Protein AF-A0A1R3HZH6-F1 (afdb_monomer_lite)

Organism: NCBI:txid93759

Sequence (83 aa):
MTEMTPGAGTLRVMFPDPPKRVRRPTYRLDDDYIAKYNKAVSIMKSLPFDDPRNFVRQATCTVNFAQEPTNNKTPMTIEAREL

Foldseek 3Di:
DDDPDPDPDDDDDDDDDDPDDDDDDPVPDDPVRVVVVVVVLVVLCPDDPPDCSRPVNVVVVVVCVVDDPDVDPDPPPPPPPDD

Secondary structure (DSSP, 8-state):
-----TTTT-PPP----PPP-PPPPGGG--HHHHHHHHHHHHHHHHS-TTSTTSHHHHHHHHHHHHS---S------------

pLDDT: mean 74.05, std 18.24, range [36.69, 95.31]

InterPr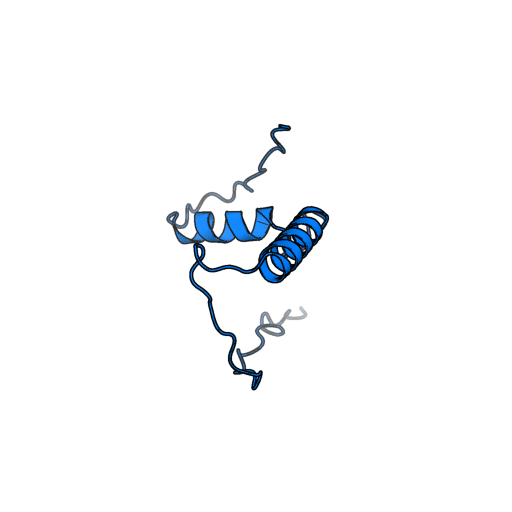o domains:
  IPR008922 Di-copper centre-containing domain superfamily [G3DSA:1.10.1280.10] (3-80)
  IPR008922 Di-copper centre-containing domain superfamily [SSF48056] (19-61)

Radius of gyration: 18.85 Å; chains: 1; bounding box: 30×34×56 Å

Structure (mmCIF, N/CA/C/O backbone):
data_AF-A0A1R3HZH6-F1
#
_entry.id   AF-A0A1R3HZH6-F1
#
loop_
_atom_site.group_PDB
_atom_site.id
_atom_site.type_symbol
_atom_site.label_atom_id
_atom_site.label_alt_id
_atom_site.label_comp_id
_atom_site.label_asym_id
_atom_site.label_entity_id
_atom_site.label_seq_id
_atom_site.pdbx_PDB_ins_code
_atom_site.Cartn_x
_atom_site.Cartn_y
_atom_site.Cartn_z
_atom_site.occupancy
_atom_site.B_iso_or_equiv
_atom_site.auth_seq_id
_atom_site.auth_comp_id
_atom_site.auth_asym_id
_atom_site.auth_atom_id
_atom_site.pdbx_PDB_model_num
ATOM 1 N N . MET A 1 1 ? -18.128 -17.272 42.145 1.00 36.69 1 MET A N 1
ATOM 2 C CA . MET A 1 1 ? -17.071 -16.313 41.764 1.00 36.69 1 MET A CA 1
ATOM 3 C C . MET A 1 1 ? -16.180 -17.032 40.770 1.00 36.69 1 MET A C 1
ATOM 5 O O . MET A 1 1 ? -15.344 -17.819 41.180 1.00 36.69 1 MET A O 1
ATOM 9 N N . THR A 1 2 ? -16.471 -16.893 39.478 1.00 43.62 2 THR A N 1
ATOM 10 C CA . THR A 1 2 ? -15.731 -17.575 38.408 1.00 43.62 2 THR A CA 1
ATOM 11 C C . THR A 1 2 ? -14.694 -16.592 37.890 1.00 43.62 2 THR A C 1
ATOM 13 O O . THR A 1 2 ? -15.059 -15.572 37.310 1.00 43.62 2 THR A O 1
ATOM 16 N N . GLU A 1 3 ? -13.420 -16.843 38.169 1.00 42.69 3 GLU A N 1
ATOM 17 C CA . GLU A 1 3 ? -12.324 -16.001 37.696 1.00 42.69 3 GLU A CA 1
ATOM 18 C C . GLU A 1 3 ? -12.218 -16.112 36.167 1.00 42.69 3 GLU A C 1
ATOM 20 O O . GLU A 1 3 ? -11.926 -17.175 35.623 1.00 42.69 3 GLU A O 1
ATOM 25 N N . MET A 1 4 ? -12.483 -15.013 35.454 1.00 41.28 4 MET A N 1
ATOM 26 C CA . MET A 1 4 ? -12.090 -14.870 34.053 1.00 41.28 4 MET A CA 1
ATOM 27 C C . MET A 1 4 ? -10.564 -14.783 34.016 1.00 41.28 4 MET A C 1
ATOM 29 O O . MET A 1 4 ? -9.997 -13.747 34.347 1.00 41.28 4 MET A O 1
ATOM 33 N N . THR A 1 5 ? -9.894 -15.867 33.632 1.00 52.16 5 THR A N 1
ATOM 34 C CA . THR A 1 5 ? -8.451 -15.875 33.370 1.00 52.16 5 THR A CA 1
ATOM 35 C C . THR A 1 5 ? -8.130 -14.872 32.248 1.00 52.16 5 THR A C 1
ATOM 37 O O . THR A 1 5 ? -8.526 -15.106 31.101 1.00 52.16 5 THR A O 1
ATOM 40 N N . PRO A 1 6 ? -7.414 -13.759 32.501 1.00 54.75 6 PRO A N 1
ATOM 41 C CA . PRO A 1 6 ? -7.049 -12.824 31.451 1.00 54.75 6 PRO A CA 1
ATOM 42 C C . PRO A 1 6 ? -5.754 -13.335 30.819 1.00 54.75 6 PRO A C 1
ATOM 44 O O . PRO A 1 6 ? -4.658 -13.003 31.256 1.00 54.75 6 PRO A O 1
ATOM 47 N N . GLY A 1 7 ? -5.855 -14.221 29.832 1.00 54.19 7 GLY A N 1
ATOM 48 C CA . GLY A 1 7 ? -4.638 -14.755 29.207 1.00 54.19 7 GLY A CA 1
ATOM 49 C C . GLY A 1 7 ? -4.816 -15.644 27.985 1.00 54.19 7 GLY A C 1
ATOM 50 O O . GLY A 1 7 ? -3.826 -16.019 27.363 1.00 54.19 7 GLY A O 1
ATOM 51 N N . ALA A 1 8 ? -6.046 -15.973 27.598 1.00 50.56 8 ALA A N 1
ATOM 52 C CA . ALA A 1 8 ? -6.305 -16.774 26.409 1.00 50.56 8 ALA A CA 1
ATOM 53 C C . ALA A 1 8 ? -6.374 -15.874 25.163 1.00 50.56 8 ALA A C 1
ATOM 55 O O . ALA A 1 8 ? -7.458 -15.471 24.752 1.00 50.56 8 ALA A O 1
ATOM 56 N N . GLY A 1 9 ? -5.236 -15.526 24.554 1.00 59.50 9 GLY A N 1
ATOM 57 C CA . GLY A 1 9 ? -5.300 -14.892 23.230 1.00 59.50 9 GLY A CA 1
ATOM 58 C C . GLY A 1 9 ? -4.020 -14.343 22.612 1.00 59.50 9 GLY A C 1
ATOM 59 O O . GLY A 1 9 ? -4.021 -14.056 21.416 1.00 59.50 9 GLY A O 1
ATOM 60 N N . THR A 1 10 ? -2.921 -14.199 23.354 1.00 60.50 10 THR A N 1
ATOM 61 C CA . THR A 1 10 ? -1.686 -13.659 22.764 1.00 60.50 10 THR A CA 1
ATOM 62 C C . THR A 1 10 ? -0.944 -14.757 22.009 1.00 60.50 10 THR A C 1
ATOM 64 O O . THR A 1 10 ? -0.125 -15.481 22.574 1.00 60.50 10 THR A O 1
ATOM 67 N N . LEU A 1 11 ? -1.246 -14.900 20.716 1.00 76.00 11 LEU A N 1
ATOM 68 C CA . LEU A 1 11 ? -0.492 -15.780 19.828 1.00 76.00 11 LEU A CA 1
ATOM 69 C C . LEU A 1 11 ? 0.965 -15.311 19.778 1.00 76.00 11 LEU A C 1
ATOM 71 O O . LEU A 1 11 ? 1.260 -14.170 19.417 1.00 76.00 11 LEU A O 1
ATOM 75 N N . ARG A 1 12 ? 1.887 -16.208 20.136 1.00 83.81 12 ARG A N 1
ATOM 76 C CA . ARG A 1 12 ? 3.320 -15.978 19.958 1.00 83.81 12 ARG A CA 1
ATOM 77 C C . ARG A 1 12 ? 3.600 -15.770 18.471 1.00 83.81 12 ARG A C 1
ATOM 79 O O . ARG A 1 12 ? 3.209 -16.597 17.650 1.00 83.81 12 ARG A O 1
ATOM 86 N N . VAL A 1 13 ? 4.315 -14.698 18.1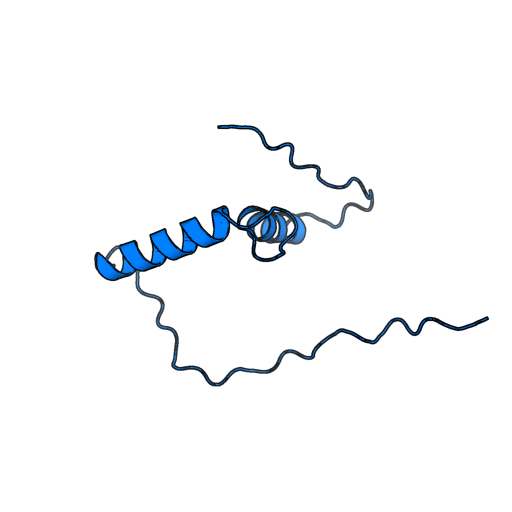33 1.00 82.88 13 VAL A N 1
ATOM 87 C CA . VAL A 1 13 ? 4.768 -14.453 16.759 1.00 82.88 13 VAL A CA 1
ATOM 88 C C . VAL A 1 13 ? 5.626 -15.635 16.299 1.00 82.88 13 VAL A C 1
ATOM 90 O O . VAL A 1 13 ? 6.615 -15.987 16.945 1.00 82.88 13 VAL A O 1
ATOM 93 N N . MET A 1 14 ? 5.231 -16.255 15.189 1.00 86.44 14 MET A N 1
ATOM 94 C CA . MET A 1 14 ? 6.006 -17.282 14.496 1.00 86.44 14 MET A CA 1
ATOM 95 C C . MET A 1 14 ? 6.592 -16.687 13.218 1.00 86.44 14 MET A C 1
ATOM 97 O O . MET A 1 14 ? 5.939 -15.882 12.551 1.00 86.44 14 MET A O 1
ATOM 101 N N . PHE A 1 15 ? 7.823 -17.067 12.881 1.00 81.94 15 PHE A N 1
ATOM 102 C CA . PHE A 1 15 ? 8.436 -16.665 11.620 1.00 81.94 15 PHE A CA 1
ATOM 103 C C . PHE A 1 15 ? 7.806 -17.485 10.491 1.00 81.94 15 PHE A C 1
ATOM 105 O O . PHE A 1 15 ? 7.843 -18.711 10.559 1.00 81.94 15 PHE A O 1
ATOM 112 N N . PRO A 1 16 ? 7.182 -16.846 9.490 1.00 84.38 16 PRO A N 1
ATOM 113 C CA . PRO A 1 16 ? 6.686 -17.573 8.335 1.00 84.38 16 PRO A CA 1
ATOM 114 C C . PRO A 1 16 ? 7.866 -17.929 7.411 1.00 84.38 16 PRO A C 1
ATOM 116 O O . PRO A 1 16 ? 8.826 -17.160 7.334 1.00 84.38 16 PRO A O 1
ATOM 119 N N . ASP A 1 17 ? 7.732 -19.006 6.627 1.00 87.00 17 ASP A N 1
ATOM 120 C CA . ASP A 1 17 ? 8.695 -19.418 5.585 1.00 87.00 17 ASP A CA 1
ATOM 121 C C . ASP A 1 17 ? 8.226 -19.079 4.142 1.00 87.00 17 ASP A C 1
ATOM 123 O O . ASP A 1 17 ? 8.122 -19.967 3.292 1.00 87.00 17 ASP A O 1
ATOM 127 N N . PRO A 1 18 ? 7.874 -17.819 3.801 1.00 83.25 18 PRO A N 1
ATOM 128 C CA . PRO A 1 18 ? 7.460 -17.461 2.454 1.00 83.25 18 PRO A CA 1
ATOM 129 C C . PRO A 1 18 ? 8.675 -17.210 1.543 1.00 83.25 18 PRO A C 1
ATOM 131 O O . PRO A 1 18 ? 9.780 -16.924 2.019 1.00 83.25 18 PRO A O 1
ATOM 134 N N . PRO A 1 19 ? 8.474 -17.186 0.212 1.00 86.94 19 PRO A N 1
ATOM 135 C CA . PRO A 1 19 ? 9.481 -16.652 -0.695 1.00 86.94 19 PRO A CA 1
ATOM 136 C C . PRO A 1 19 ? 9.858 -15.213 -0.304 1.00 86.94 19 PRO A C 1
ATOM 138 O O . PRO A 1 19 ? 9.009 -14.411 0.106 1.00 86.94 19 PRO A O 1
ATOM 141 N N . LYS A 1 20 ? 11.146 -14.873 -0.447 1.00 86.75 20 LYS A N 1
ATOM 142 C CA . LYS A 1 20 ? 11.677 -13.550 -0.087 1.00 86.75 20 LYS A CA 1
ATOM 143 C C . LYS A 1 20 ? 10.917 -12.448 -0.832 1.00 86.75 20 LYS A C 1
ATOM 145 O O . LYS A 1 20 ? 10.921 -12.384 -2.060 1.00 86.75 20 LYS A O 1
ATOM 150 N N . ARG A 1 21 ? 10.289 -11.541 -0.080 1.00 87.75 21 ARG A N 1
ATOM 151 C CA . ARG A 1 21 ? 9.576 -10.383 -0.638 1.00 87.75 21 ARG A CA 1
ATOM 152 C C . ARG A 1 21 ? 10.578 -9.284 -0.991 1.00 87.75 21 ARG A C 1
ATOM 154 O O . ARG A 1 21 ? 11.104 -8.618 -0.104 1.00 87.75 21 ARG A O 1
ATOM 161 N N . VAL A 1 22 ? 10.821 -9.082 -2.284 1.00 87.81 22 VAL A N 1
ATOM 162 C CA . VAL A 1 22 ? 11.710 -8.020 -2.780 1.00 87.81 22 VAL A CA 1
ATOM 163 C C . VAL A 1 22 ? 10.970 -6.683 -2.790 1.00 87.81 22 VAL A C 1
ATOM 165 O O . VAL A 1 22 ? 9.931 -6.547 -3.438 1.00 87.81 22 VAL A O 1
ATOM 168 N N . ARG A 1 23 ? 11.513 -5.681 -2.091 1.00 88.06 23 ARG A N 1
ATOM 169 C CA . ARG A 1 23 ? 11.058 -4.288 -2.196 1.00 88.06 23 ARG A CA 1
ATOM 170 C C . ARG A 1 23 ? 11.771 -3.633 -3.377 1.00 88.06 23 ARG A C 1
ATOM 172 O O . ARG A 1 23 ? 12.997 -3.571 -3.389 1.00 88.06 23 ARG A O 1
ATOM 179 N N . ARG A 1 24 ? 11.008 -3.184 -4.374 1.00 87.44 24 ARG A N 1
ATOM 180 C CA . ARG A 1 24 ? 11.542 -2.492 -5.556 1.00 87.44 24 ARG A CA 1
ATOM 181 C C . ARG A 1 24 ? 11.578 -0.977 -5.314 1.00 87.44 24 ARG A C 1
ATOM 183 O O . ARG A 1 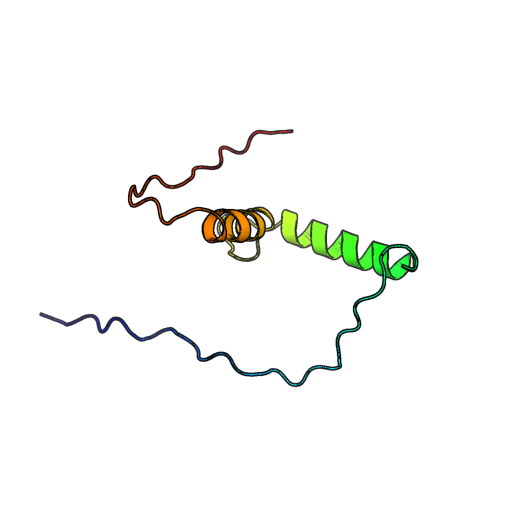24 ? 10.690 -0.470 -4.629 1.00 87.44 24 ARG A O 1
ATOM 190 N N . PRO A 1 25 ? 12.575 -0.254 -5.852 1.00 88.44 25 PRO A N 1
ATOM 191 C CA . PRO A 1 25 ? 12.607 1.200 -5.770 1.00 88.44 25 PRO A CA 1
ATOM 192 C C . PRO A 1 25 ? 11.455 1.810 -6.575 1.00 88.44 25 PRO A C 1
ATOM 194 O O . PRO A 1 25 ? 11.180 1.379 -7.694 1.00 88.44 25 PRO A O 1
ATOM 197 N N . THR A 1 26 ? 10.810 2.836 -6.016 1.00 85.62 26 THR A N 1
ATOM 198 C CA . THR A 1 26 ? 9.560 3.406 -6.546 1.00 85.62 26 THR A CA 1
ATOM 199 C C . THR A 1 26 ? 9.682 3.942 -7.973 1.00 85.62 26 THR A C 1
ATOM 201 O O . THR A 1 26 ? 8.745 3.827 -8.750 1.00 85.62 26 THR A O 1
ATOM 204 N N . TYR A 1 27 ? 10.842 4.487 -8.347 1.00 85.62 27 TYR A N 1
ATOM 205 C CA . TYR A 1 27 ? 11.067 5.069 -9.676 1.00 85.62 27 TYR A CA 1
ATOM 206 C C . TYR A 1 27 ? 11.308 4.032 -10.791 1.00 85.62 27 TYR A C 1
ATOM 208 O O . TYR A 1 27 ? 11.401 4.404 -11.954 1.00 85.62 27 TYR A O 1
ATOM 216 N N . ARG A 1 28 ? 11.456 2.742 -10.455 1.00 88.81 28 ARG A N 1
ATOM 217 C CA . ARG A 1 28 ? 11.701 1.637 -11.404 1.00 88.81 28 ARG A CA 1
ATOM 218 C C . ARG A 1 28 ? 10.607 0.570 -11.280 1.00 88.81 28 ARG A C 1
ATOM 220 O O . ARG A 1 28 ? 10.882 -0.628 -11.283 1.00 88.81 28 ARG A O 1
ATOM 227 N N . LEU A 1 29 ? 9.378 1.009 -11.031 1.00 87.50 29 LEU A N 1
ATOM 228 C CA . LEU A 1 29 ? 8.223 0.126 -10.946 1.00 87.50 29 LEU A CA 1
ATOM 229 C C . LEU A 1 29 ? 7.637 -0.081 -12.340 1.00 87.50 29 LEU A C 1
ATOM 231 O O . LEU A 1 29 ? 7.456 0.881 -13.076 1.00 87.50 29 LEU A O 1
ATOM 235 N N . ASP A 1 30 ? 7.330 -1.334 -12.662 1.00 91.38 30 ASP A N 1
ATOM 236 C CA . ASP A 1 30 ? 6.600 -1.692 -13.877 1.00 91.38 30 ASP A CA 1
ATOM 237 C C . ASP A 1 30 ? 5.106 -1.375 -13.693 1.00 91.38 30 ASP A C 1
ATOM 239 O O . ASP A 1 30 ? 4.588 -1.440 -12.569 1.00 91.38 30 ASP A O 1
ATOM 243 N N . ASP A 1 31 ? 4.394 -1.116 -14.790 1.00 91.62 31 ASP A N 1
ATOM 244 C CA . ASP A 1 31 ? 2.961 -0.790 -14.766 1.00 91.62 31 ASP A CA 1
ATOM 245 C C . ASP A 1 31 ? 2.123 -1.880 -14.077 1.00 91.62 31 ASP A C 1
ATOM 247 O O . ASP A 1 31 ? 1.225 -1.582 -13.285 1.00 91.62 31 ASP A O 1
ATOM 251 N N . ASP A 1 32 ? 2.484 -3.152 -14.266 1.00 91.81 32 ASP A N 1
ATOM 252 C CA . ASP A 1 32 ? 1.838 -4.292 -13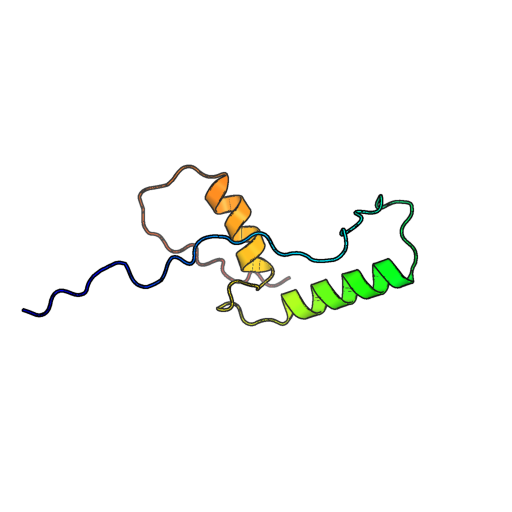.607 1.00 91.81 32 ASP A CA 1
ATOM 253 C C . ASP A 1 32 ? 1.955 -4.237 -12.075 1.00 91.81 32 ASP A C 1
ATOM 255 O O . ASP A 1 32 ? 1.027 -4.592 -11.337 1.00 91.81 32 ASP A O 1
ATOM 259 N N . TYR A 1 33 ? 3.102 -3.775 -11.565 1.00 90.69 33 TYR A N 1
ATOM 260 C CA . TYR A 1 33 ? 3.311 -3.625 -10.127 1.00 90.69 33 TYR A CA 1
ATOM 261 C C . TYR A 1 33 ? 2.444 -2.494 -9.572 1.00 90.69 33 TYR A C 1
ATOM 263 O O . TYR A 1 33 ? 1.849 -2.640 -8.499 1.00 90.69 33 TYR A O 1
ATOM 271 N N . ILE A 1 34 ? 2.349 -1.387 -10.311 1.00 91.50 34 ILE A N 1
ATOM 272 C CA . ILE A 1 34 ? 1.521 -0.236 -9.950 1.00 91.50 34 ILE A CA 1
ATOM 273 C C . ILE A 1 34 ? 0.043 -0.640 -9.942 1.00 91.50 34 ILE A C 1
ATOM 275 O O . ILE A 1 34 ? -0.657 -0.377 -8.963 1.00 91.50 34 ILE A O 1
ATOM 279 N N . ALA A 1 35 ? -0.423 -1.368 -10.959 1.00 94.75 35 ALA A N 1
ATOM 280 C CA . ALA A 1 35 ? -1.789 -1.881 -11.025 1.00 94.75 35 ALA A CA 1
ATOM 281 C C . ALA A 1 35 ? -2.117 -2.800 -9.834 1.00 94.75 35 ALA A C 1
ATOM 283 O O . ALA A 1 35 ? -3.158 -2.646 -9.184 1.00 94.75 35 ALA A O 1
ATOM 284 N N . LYS A 1 36 ? -1.202 -3.714 -9.479 1.00 93.06 36 LYS A N 1
ATOM 285 C CA . LYS A 1 36 ? -1.346 -4.584 -8.301 1.00 93.06 36 LYS A CA 1
ATOM 286 C C . LYS A 1 36 ? -1.422 -3.788 -6.998 1.00 93.06 36 LYS A C 1
ATOM 288 O O . LYS A 1 36 ? -2.241 -4.111 -6.136 1.00 93.06 36 LYS A O 1
ATOM 293 N N . TYR A 1 37 ? -0.572 -2.774 -6.841 1.00 92.00 37 TYR A N 1
ATOM 294 C CA . TYR A 1 37 ? -0.566 -1.914 -5.660 1.00 92.00 37 TYR A CA 1
ATOM 295 C C . TYR A 1 37 ? -1.869 -1.116 -5.541 1.00 92.00 37 TYR A C 1
ATOM 297 O O . TYR A 1 37 ? -2.512 -1.147 -4.493 1.00 92.00 37 TYR A O 1
ATOM 305 N N . ASN A 1 38 ? -2.313 -0.488 -6.630 1.00 94.38 38 ASN A N 1
ATOM 306 C CA . ASN A 1 38 ? -3.551 0.289 -6.664 1.00 94.38 38 ASN A CA 1
ATOM 307 C C . ASN A 1 38 ? -4.771 -0.574 -6.320 1.00 94.38 38 ASN A C 1
ATOM 309 O O . ASN A 1 38 ? -5.601 -0.162 -5.510 1.00 94.38 38 ASN A O 1
ATOM 313 N N . LYS A 1 39 ? -4.834 -1.806 -6.844 1.00 95.31 39 LYS A N 1
ATOM 314 C CA . LYS A 1 39 ? -5.874 -2.782 -6.485 1.00 95.31 39 LYS A CA 1
ATOM 315 C C . LYS A 1 39 ? -5.839 -3.156 -5.000 1.00 95.31 39 LYS A C 1
ATOM 317 O O . LYS A 1 39 ? -6.881 -3.304 -4.370 1.00 95.31 39 LYS A O 1
ATOM 322 N N . ALA A 1 40 ? -4.654 -3.329 -4.419 1.00 94.12 40 ALA A N 1
ATOM 323 C CA . ALA A 1 40 ? -4.540 -3.637 -2.995 1.00 94.12 40 ALA A CA 1
ATOM 324 C C . ALA A 1 40 ? -5.036 -2.469 -2.126 1.00 94.12 40 ALA A C 1
ATOM 326 O O . ALA A 1 40 ? -5.795 -2.685 -1.182 1.00 94.12 40 ALA A O 1
ATOM 327 N N . VAL A 1 41 ? -4.667 -1.233 -2.477 1.00 92.12 41 VAL A N 1
ATOM 328 C CA . VAL A 1 41 ? -5.108 -0.029 -1.759 1.00 92.12 41 VAL A CA 1
ATOM 329 C C . VAL A 1 41 ? -6.618 0.174 -1.884 1.00 92.12 41 VAL A C 1
ATOM 331 O O . VAL A 1 41 ? -7.255 0.528 -0.894 1.00 92.12 41 VAL A O 1
ATOM 334 N N . SER A 1 42 ? -7.216 -0.080 -3.053 1.00 93.44 42 SER A N 1
ATOM 335 C CA . SER A 1 42 ? -8.671 0.032 -3.218 1.00 93.44 42 SER A CA 1
ATOM 336 C C . SER A 1 42 ? -9.420 -0.961 -2.330 1.00 93.44 42 SER A C 1
ATOM 338 O O . SER A 1 42 ? -10.387 -0.575 -1.683 1.00 93.44 42 SER A O 1
ATOM 340 N N . ILE A 1 43 ? -8.931 -2.204 -2.230 1.00 93.62 43 ILE A N 1
ATOM 341 C CA . ILE A 1 43 ? -9.493 -3.212 -1.321 1.00 93.62 43 ILE A CA 1
ATOM 342 C C . ILE A 1 43 ? -9.371 -2.735 0.128 1.00 93.62 43 ILE A C 1
ATOM 344 O O . ILE A 1 43 ? -10.349 -2.748 0.862 1.00 93.62 43 ILE A O 1
ATOM 348 N N . MET A 1 44 ? -8.198 -2.253 0.545 1.00 90.88 44 MET A N 1
ATOM 349 C CA . MET A 1 44 ? -7.992 -1.777 1.920 1.00 90.88 44 MET A CA 1
ATOM 350 C C . MET A 1 44 ? -8.899 -0.603 2.306 1.00 90.88 44 MET A C 1
ATOM 352 O O . MET A 1 44 ? -9.271 -0.485 3.472 1.00 90.88 44 MET A O 1
ATOM 356 N N . LYS A 1 45 ? -9.239 0.261 1.344 1.00 88.56 45 LYS A N 1
ATOM 357 C CA . LYS A 1 45 ? -10.165 1.383 1.541 1.00 88.56 45 LYS A CA 1
ATOM 358 C C . LYS A 1 45 ? -11.633 0.958 1.537 1.00 88.56 45 LYS A C 1
ATOM 360 O O . LYS A 1 45 ? -12.434 1.626 2.174 1.00 88.56 45 LYS A O 1
ATOM 365 N N . SER A 1 46 ? -11.990 -0.128 0.848 1.00 91.50 46 SER A N 1
ATOM 366 C CA . SER A 1 46 ? -13.367 -0.642 0.831 1.00 91.50 46 SER A CA 1
ATOM 367 C C . SER A 1 46 ? -13.742 -1.448 2.078 1.00 91.50 46 SER A C 1
ATOM 369 O O . SER A 1 46 ? -14.898 -1.837 2.219 1.00 91.50 46 SER A O 1
ATOM 371 N N . LEU A 1 47 ? -12.783 -1.759 2.958 1.00 90.81 47 LEU A N 1
ATOM 372 C CA . LEU A 1 47 ? -13.065 -2.449 4.217 1.00 90.81 47 LEU A CA 1
ATOM 373 C C . LEU A 1 47 ? -13.900 -1.555 5.158 1.00 90.81 47 LEU A C 1
ATOM 375 O O . LEU A 1 47 ? -13.706 -0.338 5.174 1.00 90.81 47 LEU A O 1
ATOM 379 N N . PRO A 1 48 ? -14.782 -2.138 5.991 1.00 89.62 48 PRO A N 1
ATOM 380 C CA . PRO A 1 48 ? -15.494 -1.391 7.025 1.00 89.62 48 PRO A CA 1
ATOM 381 C C . PRO A 1 48 ? -14.514 -0.841 8.069 1.00 89.62 48 PRO A C 1
ATOM 383 O O . PRO A 1 48 ? -13.407 -1.360 8.235 1.00 89.62 48 PRO A O 1
ATOM 386 N N . PHE A 1 49 ? -14.907 0.216 8.781 1.00 80.19 49 PHE A N 1
ATOM 387 C CA . PHE A 1 49 ? -14.049 0.874 9.776 1.00 80.19 49 PHE A CA 1
ATOM 388 C C . PHE A 1 49 ? -13.642 -0.056 10.931 1.00 80.19 49 PHE A C 1
ATOM 390 O O . PHE A 1 49 ? -12.519 0.031 11.423 1.00 80.19 49 PHE A O 1
ATOM 397 N N . ASP A 1 50 ? -14.511 -0.994 11.308 1.00 83.62 50 ASP A N 1
ATOM 398 C CA . ASP A 1 50 ? -14.278 -1.902 12.434 1.00 83.62 50 ASP A CA 1
ATOM 399 C C . ASP A 1 50 ? -13.170 -2.941 12.185 1.00 83.62 50 ASP A C 1
ATOM 401 O O . ASP A 1 50 ? -12.598 -3.472 13.140 1.00 83.62 50 ASP A O 1
ATOM 405 N N . ASP A 1 51 ? -12.792 -3.221 10.931 1.00 84.88 51 ASP A N 1
ATOM 406 C CA . ASP A 1 51 ? -11.748 -4.209 10.624 1.00 84.88 51 ASP A CA 1
ATOM 407 C C . ASP A 1 51 ? -10.344 -3.626 10.895 1.00 84.88 51 ASP A C 1
ATOM 409 O O . ASP A 1 51 ? -9.992 -2.592 10.320 1.00 84.88 51 ASP A O 1
ATOM 413 N N . PRO A 1 52 ? -9.486 -4.268 11.717 1.00 84.50 52 PRO A N 1
ATOM 414 C CA . PRO A 1 52 ? -8.122 -3.794 11.995 1.00 84.50 52 PRO A CA 1
ATOM 415 C C . PRO A 1 52 ? -7.232 -3.642 10.754 1.00 84.50 52 PRO A C 1
ATOM 417 O O . PRO A 1 52 ? -6.189 -2.993 10.825 1.00 84.50 52 PRO A O 1
ATOM 420 N N . ARG A 1 53 ? -7.619 -4.226 9.617 1.00 86.19 53 ARG A N 1
ATOM 421 C CA . ARG A 1 53 ? -6.906 -4.131 8.339 1.00 86.19 53 ARG A CA 1
ATOM 422 C C . ARG A 1 53 ? -7.323 -2.927 7.499 1.00 86.19 53 ARG A C 1
ATOM 424 O O . ARG A 1 53 ? -6.694 -2.697 6.466 1.00 86.19 53 ARG A O 1
ATOM 431 N N . ASN A 1 54 ? -8.328 -2.169 7.930 1.00 89.38 54 ASN A N 1
ATOM 432 C CA . ASN A 1 54 ? -8.748 -0.942 7.268 1.00 89.38 54 ASN A CA 1
ATOM 433 C C . ASN A 1 54 ? -7.578 0.053 7.158 1.00 89.38 54 ASN A C 1
ATOM 435 O O . ASN A 1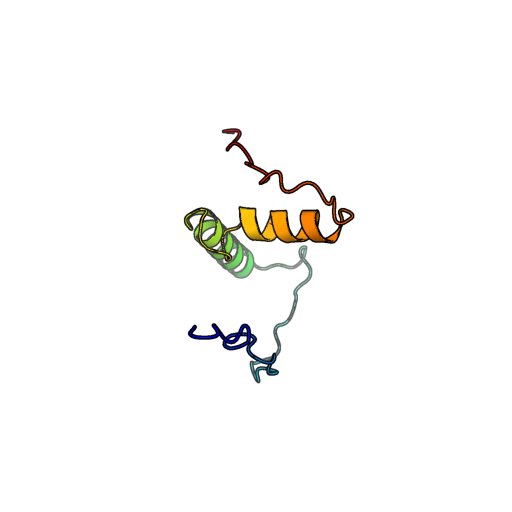 54 ? -6.789 0.217 8.094 1.00 89.38 54 ASN A O 1
ATOM 439 N N . PHE A 1 55 ? -7.492 0.740 6.018 1.00 84.75 55 PHE A N 1
ATOM 440 C CA . PHE A 1 55 ? -6.510 1.791 5.758 1.00 84.75 55 PHE A CA 1
ATOM 441 C C . PHE A 1 55 ? -6.418 2.841 6.882 1.00 84.75 55 PHE A C 1
ATOM 443 O O . PHE A 1 55 ? -5.318 3.183 7.314 1.00 84.75 55 PHE A O 1
ATOM 450 N N . VAL A 1 56 ? -7.557 3.313 7.400 1.00 84.81 56 VAL A N 1
ATOM 451 C CA . VAL A 1 56 ? -7.600 4.340 8.452 1.00 84.81 56 VAL A CA 1
ATOM 452 C C . VAL A 1 56 ? -6.997 3.811 9.750 1.00 84.81 56 VAL A C 1
ATOM 454 O O . VAL A 1 56 ? -6.148 4.471 10.339 1.00 84.81 56 VAL A O 1
ATOM 457 N N . ARG A 1 57 ? -7.343 2.583 10.158 1.00 83.12 57 ARG A N 1
ATOM 458 C CA . ARG A 1 57 ? -6.808 1.972 11.387 1.00 83.12 57 ARG A CA 1
ATOM 459 C C . ARG A 1 57 ? -5.301 1.740 11.319 1.00 83.12 57 ARG A C 1
ATOM 461 O O . ARG A 1 57 ? -4.611 1.929 12.321 1.00 83.12 57 ARG A O 1
ATOM 468 N N . GLN A 1 58 ? -4.777 1.379 10.147 1.00 85.19 58 GLN A N 1
ATOM 469 C CA . GLN A 1 58 ? -3.332 1.263 9.944 1.00 85.19 58 GLN A CA 1
ATOM 470 C C . GLN A 1 58 ? -2.620 2.618 10.099 1.00 85.19 58 GLN A C 1
ATOM 472 O O . GLN A 1 58 ? -1.551 2.666 10.703 1.00 85.19 58 GLN A O 1
ATOM 477 N N . ALA A 1 59 ? -3.228 3.718 9.638 1.00 81.31 59 ALA A N 1
ATOM 478 C CA . ALA A 1 59 ? -2.703 5.071 9.843 1.00 81.31 59 ALA A CA 1
ATOM 479 C C . ALA A 1 59 ? -2.817 5.532 11.309 1.00 81.31 59 ALA A C 1
ATOM 481 O O . ALA A 1 59 ? -1.895 6.137 11.850 1.00 81.31 59 ALA A O 1
ATOM 482 N N . THR A 1 60 ? -3.909 5.200 12.003 1.00 77.62 60 THR A N 1
ATOM 483 C CA . THR A 1 60 ? -4.051 5.514 13.434 1.00 77.62 60 THR A CA 1
ATOM 484 C C . THR A 1 60 ? -2.992 4.797 14.273 1.00 77.62 60 THR A C 1
ATOM 486 O O . THR A 1 60 ? -2.489 5.365 15.236 1.00 77.62 60 THR A O 1
ATOM 489 N N . CYS A 1 61 ? -2.591 3.578 13.894 1.00 72.25 61 CYS A N 1
ATOM 490 C CA . CYS A 1 61 ? -1.530 2.846 14.589 1.00 72.25 61 CYS A CA 1
ATOM 491 C C . CYS A 1 61 ? -0.196 3.612 14.594 1.00 72.25 61 CYS A C 1
ATOM 493 O O . CYS A 1 61 ? 0.466 3.653 15.631 1.00 72.25 61 CYS A O 1
ATOM 495 N N . THR A 1 62 ? 0.173 4.272 13.487 1.00 72.38 62 THR A N 1
ATOM 496 C CA . THR A 1 62 ? 1.413 5.066 13.437 1.00 72.38 62 THR A CA 1
ATOM 497 C C . THR A 1 62 ? 1.335 6.303 14.327 1.00 72.38 62 THR A C 1
ATOM 499 O O . THR A 1 62 ? 2.319 6.645 14.973 1.00 72.38 62 THR A O 1
ATOM 502 N N . VAL A 1 63 ? 0.167 6.951 14.396 1.00 71.62 63 VAL A N 1
ATOM 503 C CA . VAL A 1 63 ? -0.066 8.121 15.260 1.00 71.62 63 VAL A CA 1
ATOM 504 C C . VAL A 1 63 ? -0.042 7.727 16.738 1.00 71.62 63 VAL A C 1
ATOM 506 O O . VAL A 1 63 ? 0.692 8.328 17.513 1.00 71.62 63 VAL A O 1
ATOM 509 N N . ASN A 1 64 ? -0.758 6.666 17.113 1.00 65.06 64 ASN A N 1
ATOM 510 C CA . ASN A 1 64 ? -0.828 6.194 18.498 1.00 65.06 64 ASN A CA 1
ATOM 511 C C . ASN A 1 64 ? 0.532 5.752 19.047 1.00 65.06 64 ASN A C 1
ATOM 513 O O . ASN A 1 64 ? 0.764 5.859 20.243 1.00 65.06 64 ASN A O 1
ATOM 517 N N . PHE A 1 65 ? 1.412 5.219 18.195 1.00 67.44 65 PHE A N 1
ATOM 518 C CA . PHE A 1 65 ? 2.751 4.812 18.620 1.00 67.44 65 PHE A CA 1
ATOM 519 C C . PHE A 1 65 ? 3.723 5.994 18.734 1.00 67.44 65 PHE A C 1
ATOM 521 O O . PHE A 1 65 ? 4.667 5.939 19.516 1.00 67.44 65 PHE A O 1
ATOM 528 N N . ALA A 1 66 ? 3.515 7.053 17.948 1.00 70.94 66 ALA A N 1
ATOM 529 C CA . ALA A 1 66 ? 4.345 8.254 17.990 1.00 70.94 66 ALA A CA 1
ATOM 530 C C . ALA A 1 66 ? 3.930 9.236 19.100 1.00 70.94 66 ALA A C 1
ATOM 532 O O . ALA A 1 66 ? 4.756 10.025 19.553 1.00 70.94 66 ALA A O 1
ATOM 533 N N . GLN A 1 67 ? 2.664 9.214 19.524 1.00 63.28 67 GLN A N 1
ATOM 534 C CA . GLN A 1 67 ? 2.160 10.026 20.629 1.00 63.28 67 GLN A CA 1
ATOM 535 C C . GLN A 1 67 ? 2.439 9.349 21.977 1.00 63.28 67 GLN A C 1
ATOM 537 O O . GLN A 1 67 ? 2.326 8.132 22.115 1.00 63.28 67 GLN A O 1
ATOM 542 N N . GLU A 1 68 ? 2.787 10.143 22.989 1.00 56.75 68 GLU A N 1
ATOM 543 C CA . GLU A 1 68 ? 2.884 9.662 24.369 1.00 56.75 68 GLU A CA 1
ATOM 544 C C . GLU A 1 68 ? 1.533 9.081 24.823 1.00 56.75 68 GLU A C 1
ATOM 546 O O . GLU A 1 68 ? 0.484 9.554 24.366 1.00 56.75 68 GLU A O 1
ATOM 551 N N . PRO A 1 69 ? 1.513 8.068 25.713 1.00 55.38 69 PRO A N 1
ATOM 552 C CA . PRO A 1 69 ? 0.272 7.502 26.220 1.00 55.38 69 PRO A CA 1
ATOM 553 C C . PRO A 1 69 ? -0.447 8.551 27.068 1.00 55.38 69 PRO A C 1
ATOM 555 O O . PRO A 1 69 ? -0.246 8.661 28.277 1.00 55.38 69 PRO A O 1
ATOM 558 N N . THR A 1 70 ? -1.292 9.346 26.423 1.00 52.66 70 THR A N 1
ATOM 559 C CA . THR A 1 70 ? -2.181 10.260 27.123 1.00 52.66 70 THR A CA 1
ATOM 560 C C . THR A 1 70 ? -3.180 9.401 27.902 1.00 52.66 70 THR A C 1
ATOM 562 O O . THR A 1 70 ? -3.864 8.524 27.378 1.00 52.66 70 THR A O 1
ATOM 565 N N . ASN A 1 71 ? -3.167 9.558 29.221 1.00 54.38 71 ASN A N 1
ATOM 566 C CA . ASN A 1 71 ? -3.933 8.756 30.176 1.00 54.38 71 ASN A CA 1
ATOM 567 C C . ASN A 1 71 ? -5.441 9.087 30.181 1.00 54.38 71 ASN A C 1
ATOM 569 O O . ASN A 1 71 ? -6.195 8.543 30.991 1.00 54.38 71 ASN A O 1
ATOM 573 N N . ASN A 1 72 ? -5.901 9.948 29.274 1.00 57.25 72 ASN A N 1
ATOM 574 C CA . ASN A 1 72 ? -7.300 10.282 29.077 1.00 57.25 72 ASN A CA 1
ATOM 575 C C . ASN A 1 72 ? -7.896 9.407 27.963 1.00 57.25 72 ASN A C 1
ATOM 577 O O . ASN A 1 72 ? -7.611 9.546 26.779 1.00 57.25 72 ASN A O 1
ATOM 581 N N . LYS A 1 73 ? -8.774 8.482 28.362 1.00 49.81 73 LYS A N 1
ATOM 582 C CA . LYS A 1 73 ? -9.548 7.597 27.478 1.00 49.81 73 LYS A CA 1
ATOM 583 C C . LYS A 1 73 ? -10.620 8.365 26.692 1.00 49.81 73 LYS A C 1
ATOM 585 O O . LYS A 1 73 ? -11.805 8.071 26.813 1.00 49.81 73 LYS A O 1
ATOM 590 N N . THR A 1 74 ? -10.238 9.358 25.905 1.00 49.62 74 THR A N 1
ATOM 591 C CA . THR A 1 74 ? -11.112 9.886 24.858 1.00 49.62 74 THR A CA 1
ATOM 592 C C . THR A 1 74 ? -10.930 9.006 23.626 1.00 49.62 74 THR A C 1
ATOM 594 O O . THR A 1 74 ? -9.822 8.973 23.086 1.00 49.62 74 THR A O 1
ATOM 597 N N . PRO A 1 75 ? -11.954 8.247 23.183 1.00 46.00 75 PRO A N 1
ATOM 598 C CA . PRO A 1 75 ? -11.857 7.563 21.905 1.00 46.00 75 PRO A CA 1
ATOM 599 C C . PRO A 1 75 ? -11.655 8.646 20.845 1.00 46.00 75 PRO A C 1
ATOM 601 O O . PRO A 1 75 ? -12.438 9.591 20.774 1.00 46.00 75 PRO A O 1
ATOM 604 N N . MET A 1 76 ? -10.576 8.550 20.064 1.00 48.84 76 MET A N 1
ATOM 605 C CA . MET A 1 76 ? -10.412 9.390 18.883 1.00 48.84 76 MET A CA 1
ATOM 606 C C . MET A 1 76 ? -11.512 9.008 17.892 1.00 48.84 76 MET A C 1
ATOM 608 O O . MET A 1 76 ? -11.321 8.136 17.046 1.00 48.84 76 MET A O 1
ATOM 612 N N . THR A 1 77 ? -12.682 9.631 18.025 1.00 46.12 77 THR A N 1
ATOM 613 C CA . THR A 1 77 ? -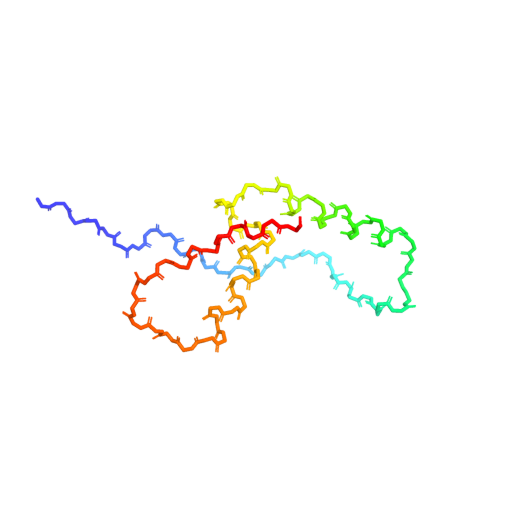13.690 9.674 16.975 1.00 46.12 77 THR A CA 1
ATOM 614 C C . THR A 1 77 ? -13.075 10.520 15.873 1.00 46.12 77 THR A C 1
ATOM 616 O O . THR A 1 77 ? -13.122 11.748 15.896 1.00 46.12 77 THR A O 1
ATOM 619 N N . ILE A 1 78 ? -12.374 9.861 14.950 1.00 53.94 78 ILE A N 1
ATOM 620 C CA . ILE A 1 78 ? -11.995 10.475 13.684 1.00 53.94 78 ILE A CA 1
ATOM 621 C C . ILE A 1 78 ? -13.318 10.620 12.938 1.00 53.94 78 ILE A C 1
ATOM 623 O O . ILE A 1 78 ? -13.733 9.708 12.226 1.00 53.94 78 ILE A O 1
ATOM 627 N N . GLU A 1 79 ? -14.020 11.726 13.194 1.00 44.19 79 GLU A N 1
ATOM 628 C CA . GLU A 1 79 ? -15.141 12.168 12.376 1.00 44.19 79 GLU A CA 1
ATOM 629 C C . GLU A 1 79 ? -14.669 12.081 10.931 1.00 44.19 79 GLU A C 1
ATOM 631 O O . GLU A 1 79 ? -13.628 12.652 10.578 1.00 44.19 79 GLU A O 1
ATOM 636 N N . ALA A 1 80 ? -15.378 11.282 10.136 1.00 44.06 80 ALA A N 1
ATOM 637 C CA . ALA A 1 80 ? -15.146 11.145 8.715 1.00 44.06 80 ALA A CA 1
ATOM 638 C C . ALA A 1 80 ? -15.336 12.529 8.094 1.00 44.06 80 ALA A C 1
ATOM 640 O O . ALA A 1 80 ? -16.434 12.913 7.705 1.00 44.06 80 ALA A O 1
ATOM 641 N N . ARG A 1 81 ? -14.267 13.325 8.075 1.00 38.75 81 ARG A N 1
ATOM 642 C CA . ARG A 1 81 ? -14.235 14.589 7.367 1.00 38.75 81 ARG A CA 1
ATOM 643 C C . ARG A 1 81 ? -14.212 14.200 5.898 1.00 38.75 81 ARG A C 1
ATOM 645 O O . ARG A 1 81 ? -13.172 13.803 5.373 1.00 38.75 81 ARG A O 1
ATOM 652 N N . GLU A 1 82 ? -15.412 14.168 5.331 1.00 44.16 82 GLU A N 1
ATOM 653 C CA . GLU A 1 82 ? -15.675 13.980 3.912 1.00 44.16 82 GLU A CA 1
ATOM 654 C C . GLU A 1 82 ? -14.718 14.864 3.098 1.00 44.16 82 GLU A C 1
ATOM 656 O O . GLU A 1 82 ? -14.420 15.999 3.489 1.00 44.16 82 GLU A O 1
ATOM 661 N N . LEU A 1 83 ? -14.182 14.289 2.017 1.00 41.75 83 LEU A N 1
ATOM 662 C CA . LEU A 1 83 ? -13.435 15.017 0.990 1.00 41.75 83 LEU A CA 1
ATOM 663 C C . LEU A 1 83 ? -14.388 15.870 0.154 1.00 41.75 83 LEU A C 1
ATOM 665 O O . LEU A 1 83 ? -15.459 15.334 -0.205 1.00 41.75 83 LEU A O 1
#